Protein AF-A0A7S2UEG3-F1 (afdb_monomer_lite)

Secondary structure (DSSP, 8-state):
----------GGGS-HHHHHHHHHTS-HHHHHHHTTS-HHHHHHHHHHHHTTS-SSPPPP-SHHHHHHHHHHHHHT-HHHHHHHHHHT-SSGGG---TT----TTTTTT-TT--S--TT--

Sequence (121 aa):
MAQNGHDNVPLEVLPEEVVYLIMSFWDVPALVQKKAVCRLWQRRCTTVIDSKAPVPRKAFQTNKELRTAVRKYTQYNASDADTFATSYGWPMDSWDVSRVQDFSSVFDCNHNFNDTINSWN

Radius of gyration: 17.31 Å; chains: 1; bounding box: 54×24×50 Å

Organism: NCBI:txid420275

Structure (mmCIF, N/CA/C/O backbone):
data_AF-A0A7S2UEG3-F1
#
_entry.id   AF-A0A7S2UEG3-F1
#
loop_
_atom_site.group_PDB
_atom_site.id
_atom_site.type_symbol
_atom_site.label_atom_id
_atom_site.label_alt_id
_atom_site.label_comp_id
_atom_site.label_a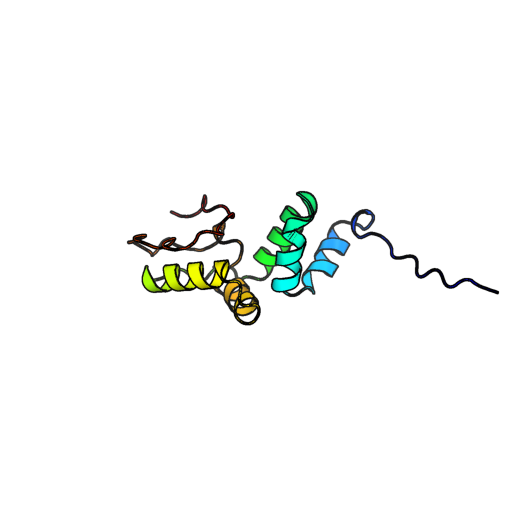sym_id
_atom_site.label_entity_id
_atom_site.label_seq_id
_atom_site.pdbx_PDB_ins_code
_atom_site.Cartn_x
_atom_site.Cartn_y
_atom_site.Cartn_z
_atom_site.occupancy
_atom_site.B_iso_or_equiv
_atom_site.auth_seq_id
_atom_site.auth_comp_id
_atom_site.auth_asym_id
_atom_site.auth_atom_id
_atom_site.pdbx_PDB_model_num
ATOM 1 N N . MET A 1 1 ? 35.366 11.307 -35.347 1.00 35.78 1 MET A N 1
ATOM 2 C CA . MET A 1 1 ? 35.621 11.331 -33.890 1.00 35.78 1 MET A CA 1
ATOM 3 C C . MET A 1 1 ? 34.289 11.101 -33.196 1.00 35.78 1 MET A C 1
ATOM 5 O O . MET A 1 1 ? 33.288 11.597 -33.692 1.00 35.78 1 MET A O 1
ATOM 9 N N . ALA A 1 2 ? 34.298 10.233 -32.186 1.00 40.19 2 ALA A N 1
ATOM 10 C CA . ALA A 1 2 ? 33.169 9.496 -31.618 1.00 40.19 2 ALA A CA 1
ATOM 11 C C . ALA A 1 2 ? 31.861 10.290 -31.438 1.00 40.19 2 ALA A C 1
ATOM 13 O O . ALA A 1 2 ? 31.833 11.330 -30.785 1.00 40.19 2 ALA A O 1
ATOM 14 N N . GLN A 1 3 ? 30.766 9.742 -31.971 1.00 41.72 3 GLN A N 1
ATOM 15 C CA . GLN A 1 3 ? 29.428 10.017 -31.459 1.00 41.72 3 GLN A CA 1
ATOM 16 C C . GLN A 1 3 ? 29.328 9.309 -30.103 1.00 41.72 3 GLN A C 1
ATOM 18 O O . GLN A 1 3 ? 29.332 8.082 -30.050 1.00 41.72 3 GLN A O 1
ATOM 23 N N . ASN A 1 4 ? 29.291 10.074 -29.012 1.00 44.59 4 ASN A N 1
ATOM 24 C CA . ASN A 1 4 ? 28.955 9.557 -27.688 1.00 44.59 4 ASN A CA 1
ATOM 25 C C . ASN A 1 4 ? 27.463 9.195 -27.675 1.00 44.59 4 ASN A C 1
ATOM 27 O O . ASN A 1 4 ? 26.621 9.990 -27.259 1.00 44.59 4 ASN A O 1
ATOM 31 N N . GLY A 1 5 ? 27.139 8.006 -28.181 1.00 44.19 5 GLY A N 1
ATOM 32 C CA . GLY A 1 5 ? 25.885 7.336 -27.883 1.00 44.19 5 GLY A CA 1
ATOM 33 C C . GLY A 1 5 ? 25.923 6.932 -26.418 1.00 44.19 5 GLY A C 1
ATOM 34 O O . GLY A 1 5 ? 26.609 5.986 -26.046 1.00 44.19 5 GLY A O 1
ATOM 35 N N . HIS A 1 6 ? 25.240 7.684 -25.559 1.00 51.84 6 HIS A N 1
ATOM 36 C CA . HIS A 1 6 ? 24.833 7.143 -24.271 1.00 51.84 6 HIS A CA 1
ATOM 37 C C . HIS A 1 6 ? 23.799 6.057 -24.575 1.00 51.84 6 HIS A C 1
ATOM 39 O O . HIS A 1 6 ? 22.606 6.342 -24.682 1.00 51.84 6 HIS A O 1
ATOM 45 N N . ASP A 1 7 ? 24.276 4.835 -24.798 1.00 58.09 7 ASP A N 1
ATOM 46 C CA . ASP A 1 7 ? 23.436 3.661 -24.982 1.00 58.09 7 ASP A CA 1
ATOM 47 C C . ASP A 1 7 ? 22.693 3.413 -23.666 1.00 58.09 7 ASP A C 1
ATOM 49 O O . ASP A 1 7 ? 23.195 2.773 -22.742 1.00 58.09 7 ASP A O 1
ATOM 53 N N . ASN A 1 8 ? 21.495 3.987 -23.547 1.00 67.31 8 ASN A N 1
ATOM 54 C CA . ASN A 1 8 ? 20.578 3.675 -22.462 1.00 67.31 8 ASN A CA 1
ATOM 55 C C . ASN A 1 8 ? 20.174 2.209 -22.610 1.00 67.31 8 ASN A C 1
ATOM 57 O O . ASN A 1 8 ? 19.309 1.872 -23.418 1.00 67.31 8 ASN A O 1
ATOM 61 N N . VAL A 1 9 ? 20.824 1.338 -21.841 1.00 77.06 9 VAL A N 1
ATOM 62 C CA . VAL A 1 9 ? 20.481 -0.081 -21.762 1.00 77.06 9 VAL A CA 1
ATOM 63 C C . VAL A 1 9 ? 19.086 -0.204 -21.133 1.00 77.06 9 VAL A C 1
ATOM 65 O O . VAL A 1 9 ? 18.899 0.250 -20.000 1.00 77.06 9 VAL A O 1
ATOM 68 N N . PRO A 1 10 ? 18.094 -0.790 -21.832 1.00 81.81 10 PRO A N 1
ATOM 69 C CA . PRO A 1 10 ? 16.754 -0.964 -21.282 1.00 81.81 10 PRO A CA 1
ATOM 70 C C . PRO A 1 10 ? 16.767 -1.824 -20.013 1.00 81.81 10 PRO A C 1
ATOM 72 O O . PRO A 1 10 ? 17.508 -2.802 -19.915 1.00 81.81 10 PRO A O 1
ATOM 75 N N . LEU A 1 11 ? 15.907 -1.514 -19.044 1.00 80.88 11 LEU A N 1
ATOM 76 C CA . LEU A 1 11 ? 15.808 -2.310 -17.813 1.00 80.88 11 LEU A CA 1
ATOM 77 C C . LEU A 1 11 ? 15.295 -3.734 -18.089 1.00 80.88 11 LEU A C 1
ATOM 79 O O . LEU A 1 11 ? 15.487 -4.634 -17.277 1.00 80.88 11 LEU A O 1
ATOM 83 N N . GLU A 1 12 ? 14.655 -3.963 -19.234 1.00 82.25 12 GLU A N 1
ATOM 84 C CA . GLU A 1 12 ? 14.131 -5.259 -19.661 1.00 82.25 12 GLU A CA 1
ATOM 85 C C . GLU A 1 12 ? 15.217 -6.259 -20.078 1.00 82.25 12 GLU A C 1
ATOM 87 O O . GLU A 1 12 ? 14.950 -7.459 -20.064 1.00 82.25 12 GLU A O 1
ATOM 92 N N . VAL A 1 13 ? 16.421 -5.795 -20.431 1.00 88.75 13 VAL A N 1
ATOM 93 C CA . VAL A 1 13 ? 17.532 -6.673 -20.849 1.00 88.75 13 VAL A CA 1
ATOM 94 C C . VAL A 1 13 ? 18.506 -7.000 -19.714 1.00 88.75 13 VAL A C 1
ATOM 96 O O . VAL A 1 13 ? 19.397 -7.829 -19.890 1.00 88.75 13 VAL A O 1
ATOM 99 N N . LEU A 1 14 ? 18.354 -6.358 -18.552 1.00 88.19 14 LEU A N 1
ATOM 100 C CA . LEU A 1 14 ? 19.197 -6.597 -17.384 1.00 88.19 14 LEU A CA 1
ATOM 101 C C . LEU A 1 14 ? 18.755 -7.855 -16.615 1.00 88.19 14 LEU A C 1
ATOM 103 O O . LEU A 1 14 ? 17.564 -8.180 -16.598 1.00 88.19 14 LEU A O 1
ATOM 107 N N . PRO A 1 15 ? 19.685 -8.536 -15.914 1.00 94.19 15 PRO A N 1
ATOM 108 C CA . PRO A 1 15 ? 19.332 -9.583 -14.962 1.00 94.19 15 PRO A CA 1
ATOM 109 C C . PRO A 1 15 ? 18.329 -9.081 -13.917 1.00 94.19 15 PRO A C 1
ATOM 111 O O . PRO A 1 15 ? 18.420 -7.944 -13.453 1.00 94.19 15 PRO A O 1
ATOM 114 N N . GLU A 1 16 ? 17.400 -9.947 -13.514 1.00 90.19 16 GLU A N 1
ATOM 115 C CA . GLU A 1 16 ? 16.277 -9.575 -12.647 1.00 90.19 16 GLU A CA 1
ATOM 116 C C . GLU A 1 16 ? 16.725 -8.966 -11.306 1.00 90.19 16 GLU A C 1
ATOM 118 O O . GLU A 1 16 ? 16.204 -7.930 -10.898 1.00 90.19 16 GLU A O 1
ATOM 123 N N . GLU A 1 17 ? 17.765 -9.521 -10.684 1.00 91.69 17 GLU A N 1
ATOM 124 C CA . GLU A 1 17 ? 18.336 -9.003 -9.431 1.00 91.69 17 GLU A CA 1
ATOM 125 C C . GLU A 1 17 ? 18.871 -7.572 -9.563 1.00 91.69 17 GLU A C 1
ATOM 127 O O . GLU A 1 17 ? 18.700 -6.739 -8.674 1.00 91.69 17 GLU A O 1
ATOM 132 N N . VAL A 1 18 ? 19.485 -7.251 -10.706 1.00 92.06 18 VAL A N 1
ATOM 133 C CA . VAL A 1 18 ? 20.005 -5.904 -10.975 1.00 92.06 18 VAL A CA 1
ATOM 134 C C . VAL A 1 18 ? 18.848 -4.922 -11.145 1.00 92.06 18 VAL A C 1
ATOM 136 O O . VAL A 1 18 ? 18.918 -3.798 -10.651 1.00 92.06 18 VAL A O 1
ATOM 139 N N . VAL A 1 19 ? 17.755 -5.349 -11.785 1.00 92.56 19 VAL A N 1
ATOM 140 C CA . VAL A 1 19 ? 16.539 -4.535 -11.907 1.00 92.56 19 VAL A CA 1
ATOM 141 C C . VAL A 1 19 ? 15.943 -4.245 -10.531 1.00 92.56 19 VAL A C 1
ATOM 143 O O . VAL A 1 19 ? 15.677 -3.083 -10.227 1.00 92.56 19 VAL A O 1
ATOM 146 N N . TYR A 1 20 ? 15.774 -5.261 -9.679 1.00 92.31 20 TYR A N 1
ATOM 147 C CA . TYR A 1 20 ? 15.253 -5.070 -8.321 1.00 92.31 20 TYR A CA 1
ATOM 148 C C . TYR A 1 20 ? 16.161 -4.184 -7.469 1.00 92.31 20 TYR A C 1
ATOM 150 O O . TYR A 1 20 ? 15.660 -3.318 -6.750 1.00 92.31 20 TYR A O 1
ATOM 158 N N . LEU A 1 21 ? 17.482 -4.327 -7.599 1.00 91.81 21 LEU A N 1
ATOM 159 C CA . LEU A 1 21 ? 18.448 -3.464 -6.927 1.00 91.81 21 LEU A CA 1
ATOM 160 C C . LEU A 1 21 ? 18.292 -2.005 -7.365 1.00 91.81 21 LEU A C 1
ATOM 162 O O . LEU A 1 21 ? 18.158 -1.135 -6.509 1.00 91.81 21 LEU A O 1
ATOM 166 N N . ILE A 1 22 ? 18.241 -1.727 -8.671 1.00 92.56 22 ILE A N 1
ATOM 167 C CA . ILE A 1 22 ? 18.026 -0.367 -9.196 1.00 92.56 22 ILE A CA 1
ATOM 168 C C . ILE A 1 22 ? 16.710 0.207 -8.663 1.00 92.56 22 ILE A C 1
ATOM 170 O O . ILE A 1 22 ? 16.678 1.328 -8.158 1.00 92.56 22 ILE A O 1
ATOM 174 N N . MET A 1 23 ? 15.632 -0.575 -8.729 1.00 92.75 23 MET A N 1
ATOM 175 C CA . MET A 1 23 ? 14.314 -0.154 -8.257 1.00 92.75 23 MET A CA 1
ATOM 176 C C . MET A 1 23 ? 14.271 0.063 -6.740 1.00 92.75 23 MET A C 1
ATOM 178 O O . MET A 1 23 ? 13.479 0.874 -6.262 1.00 92.75 23 MET A O 1
ATOM 182 N N . SER A 1 24 ? 15.119 -0.615 -5.960 1.00 90.62 24 SER A N 1
ATOM 183 C CA . SER A 1 24 ? 15.171 -0.437 -4.506 1.00 90.62 24 SER A CA 1
ATOM 184 C C . SER A 1 24 ? 15.558 0.987 -4.088 1.00 90.62 24 SER A C 1
ATOM 186 O O . SER A 1 24 ? 15.107 1.434 -3.032 1.00 90.62 24 SER A O 1
ATOM 188 N N . PHE A 1 25 ? 16.292 1.714 -4.939 1.00 90.56 25 PHE A N 1
ATOM 189 C CA . PHE A 1 25 ? 16.687 3.109 -4.720 1.00 90.56 25 PHE A CA 1
ATOM 190 C C . PHE A 1 25 ? 15.606 4.126 -5.099 1.00 90.56 25 PHE A C 1
ATOM 192 O O . PHE A 1 25 ? 15.768 5.312 -4.824 1.00 90.56 25 PHE A O 1
ATOM 199 N N . TRP A 1 26 ? 14.525 3.702 -5.755 1.00 89.75 26 TRP A N 1
ATOM 200 C CA . TRP A 1 26 ? 13.440 4.605 -6.127 1.00 89.75 26 TRP A CA 1
ATOM 201 C C . TRP A 1 26 ? 12.539 4.883 -4.924 1.00 89.75 26 TRP A C 1
ATOM 203 O O . TRP A 1 26 ? 12.260 3.981 -4.123 1.00 89.75 26 TRP A O 1
ATOM 213 N N . ASP A 1 27 ? 12.064 6.125 -4.827 1.00 86.50 27 ASP A N 1
ATOM 214 C CA . ASP A 1 27 ? 11.047 6.506 -3.852 1.00 86.50 27 ASP A CA 1
ATOM 215 C C . ASP A 1 27 ? 9.698 5.833 -4.173 1.00 86.50 27 ASP A C 1
ATOM 217 O O . ASP A 1 27 ? 9.444 5.355 -5.292 1.00 86.50 27 ASP A O 1
ATOM 221 N N . VAL A 1 28 ? 8.829 5.724 -3.165 1.00 84.56 28 VAL A N 1
ATOM 222 C CA . VAL A 1 28 ? 7.513 5.094 -3.348 1.00 84.56 28 VAL A CA 1
ATOM 223 C C . VAL A 1 28 ? 6.691 5.828 -4.412 1.00 84.56 28 VAL A C 1
ATOM 225 O O . VAL A 1 28 ? 6.097 5.140 -5.249 1.00 84.56 28 VAL A O 1
ATOM 228 N N . PRO A 1 29 ? 6.678 7.175 -4.472 1.00 83.94 29 PRO A N 1
ATOM 229 C CA . PRO A 1 29 ? 5.993 7.899 -5.534 1.00 83.94 29 PRO A CA 1
ATOM 230 C C . PRO A 1 29 ? 6.379 7.479 -6.962 1.00 83.94 29 PRO A C 1
ATOM 232 O O . PRO A 1 29 ? 5.507 7.195 -7.791 1.00 83.94 29 PRO A O 1
ATOM 235 N N . ALA A 1 30 ? 7.672 7.385 -7.262 1.00 87.94 30 ALA A N 1
ATOM 236 C CA . ALA A 1 30 ? 8.175 6.972 -8.566 1.00 87.94 30 ALA A CA 1
ATOM 237 C C . ALA A 1 30 ? 7.767 5.531 -8.881 1.00 87.94 30 ALA A C 1
ATOM 239 O O . ALA A 1 30 ? 7.308 5.242 -9.989 1.00 87.94 30 ALA A O 1
ATOM 240 N N . LEU A 1 31 ? 7.864 4.625 -7.904 1.00 87.81 31 LEU A N 1
ATOM 241 C CA . LEU A 1 31 ? 7.433 3.235 -8.068 1.00 87.81 31 LEU A CA 1
ATOM 242 C C . LEU A 1 31 ? 5.922 3.138 -8.335 1.00 87.81 31 LEU A C 1
ATOM 244 O O . LEU A 1 31 ? 5.506 2.370 -9.204 1.00 87.81 31 LEU A O 1
ATOM 248 N N . VAL A 1 32 ? 5.098 3.943 -7.656 1.00 83.50 32 VAL A N 1
ATOM 249 C CA . VAL A 1 32 ? 3.640 3.988 -7.862 1.00 83.50 32 VAL A CA 1
ATOM 250 C C . VAL A 1 32 ? 3.291 4.502 -9.256 1.00 83.50 32 VAL A C 1
ATOM 252 O O . VAL A 1 32 ? 2.478 3.877 -9.936 1.00 83.50 32 VAL A O 1
ATOM 255 N N . GLN A 1 33 ? 3.938 5.568 -9.734 1.00 83.44 33 GLN A N 1
ATOM 256 C CA . GLN A 1 33 ? 3.726 6.062 -11.101 1.00 83.44 33 GLN A CA 1
ATOM 257 C C . GLN A 1 33 ? 4.079 5.004 -12.153 1.00 83.44 33 GLN A C 1
ATOM 259 O O . GLN A 1 33 ? 3.387 4.861 -13.163 1.00 83.44 33 GLN A O 1
ATOM 264 N N . LYS A 1 34 ? 5.135 4.219 -11.914 1.00 88.25 34 LYS A N 1
ATOM 265 C CA . LYS A 1 34 ? 5.576 3.173 -12.843 1.00 88.25 34 LYS A CA 1
ATOM 266 C C . LYS A 1 34 ? 4.676 1.934 -12.840 1.00 88.25 34 LYS A C 1
ATOM 268 O O . LYS A 1 34 ? 4.643 1.244 -13.859 1.00 88.25 34 LYS A O 1
ATOM 273 N N . LYS A 1 35 ? 3.859 1.693 -11.799 1.00 84.88 35 LYS A N 1
ATOM 274 C CA . LYS A 1 35 ? 2.857 0.599 -11.793 1.00 84.88 35 LYS A CA 1
ATOM 275 C C . LYS A 1 35 ? 1.906 0.662 -12.998 1.00 84.88 35 LYS A C 1
ATOM 277 O O . LYS A 1 35 ? 1.457 -0.385 -13.456 1.00 84.88 35 LYS A O 1
ATOM 282 N N . ALA A 1 36 ? 1.610 1.858 -13.514 1.00 82.62 36 ALA A N 1
ATOM 283 C CA . ALA A 1 36 ? 0.658 2.065 -14.608 1.00 82.62 36 ALA A CA 1
ATOM 284 C C . ALA A 1 36 ? 1.214 1.749 -16.013 1.00 82.62 36 ALA A C 1
ATOM 286 O O . ALA A 1 36 ? 0.461 1.783 -16.982 1.00 82.62 36 ALA A O 1
ATOM 287 N N . VAL A 1 37 ? 2.512 1.442 -16.147 1.00 87.38 37 VAL A N 1
ATOM 288 C CA . VAL A 1 37 ? 3.164 1.257 -17.458 1.00 87.38 37 VAL A CA 1
ATOM 289 C C . VAL A 1 37 ? 2.745 -0.054 -18.129 1.00 87.38 37 VAL A C 1
ATOM 291 O O . VAL A 1 37 ? 2.278 -0.052 -19.265 1.00 87.38 37 VAL A O 1
ATOM 294 N N . CYS A 1 38 ? 2.929 -1.193 -17.454 1.00 87.69 38 CYS A N 1
ATOM 295 C CA . CYS A 1 38 ? 2.494 -2.508 -17.934 1.00 87.69 38 CYS A CA 1
ATOM 296 C C . CYS A 1 38 ? 2.430 -3.522 -16.780 1.00 87.69 38 CYS A C 1
ATOM 298 O O . CYS A 1 38 ? 2.926 -3.259 -15.687 1.00 87.69 38 CYS A O 1
ATOM 300 N N . ARG A 1 39 ? 1.877 -4.721 -17.021 1.00 87.38 39 ARG A N 1
ATOM 301 C CA . ARG A 1 39 ? 1.743 -5.770 -15.986 1.00 87.38 39 ARG A CA 1
ATOM 302 C C . ARG A 1 39 ? 3.079 -6.199 -15.364 1.00 87.38 39 ARG A C 1
ATOM 304 O O . ARG A 1 39 ? 3.111 -6.549 -14.188 1.00 87.38 39 ARG A O 1
ATOM 311 N N . LEU A 1 40 ? 4.169 -6.180 -16.135 1.00 89.75 40 LEU A N 1
ATOM 312 C CA . LEU A 1 40 ? 5.507 -6.494 -15.621 1.00 89.75 40 LEU A CA 1
ATOM 313 C C . LEU A 1 40 ? 5.968 -5.424 -14.623 1.00 89.75 40 LEU A C 1
ATOM 315 O O . LEU A 1 40 ? 6.359 -5.753 -13.505 1.00 89.75 40 LEU A O 1
ATOM 319 N N . TRP A 1 41 ? 5.848 -4.152 -15.008 1.00 90.19 41 TRP A N 1
ATOM 320 C CA . TRP A 1 41 ? 6.146 -3.007 -14.150 1.00 90.19 41 TRP A CA 1
ATOM 321 C C . TRP A 1 41 ? 5.257 -2.976 -12.905 1.00 90.19 41 TRP A C 1
ATOM 323 O O . TRP A 1 41 ? 5.764 -2.803 -11.802 1.00 90.19 41 TRP A O 1
ATOM 333 N N . GLN A 1 42 ? 3.959 -3.251 -13.053 1.00 88.19 42 GLN A N 1
ATOM 334 C CA . GLN A 1 42 ? 3.027 -3.372 -11.935 1.00 88.19 42 GLN A CA 1
ATOM 335 C C . GLN A 1 42 ? 3.520 -4.391 -10.904 1.00 88.19 42 GLN A C 1
ATOM 337 O O . GLN A 1 42 ? 3.591 -4.060 -9.723 1.00 88.19 42 GLN A O 1
ATOM 342 N N . ARG A 1 43 ? 3.896 -5.605 -11.330 1.00 88.31 43 ARG A N 1
ATOM 343 C CA . ARG A 1 43 ? 4.394 -6.654 -10.424 1.00 88.31 43 ARG A CA 1
ATOM 344 C C . ARG A 1 43 ? 5.697 -6.243 -9.742 1.00 88.31 43 ARG A C 1
ATOM 346 O O . ARG A 1 43 ? 5.738 -6.216 -8.519 1.00 88.31 43 ARG A O 1
ATOM 353 N N . ARG A 1 44 ? 6.714 -5.845 -10.515 1.00 91.69 44 ARG A N 1
ATOM 354 C CA . ARG A 1 44 ? 8.037 -5.471 -9.980 1.00 91.69 44 ARG A CA 1
ATOM 355 C C . ARG A 1 44 ? 7.954 -4.307 -8.996 1.00 91.69 44 ARG A C 1
ATOM 357 O O . ARG A 1 44 ? 8.485 -4.400 -7.895 1.00 91.69 44 ARG A O 1
ATOM 364 N N . CYS A 1 45 ? 7.255 -3.230 -9.360 1.00 90.19 45 CYS A N 1
ATOM 365 C CA . CYS A 1 45 ? 7.077 -2.078 -8.477 1.00 90.19 45 CYS A CA 1
ATOM 366 C C . CYS A 1 45 ? 6.334 -2.473 -7.204 1.00 90.19 45 CYS A C 1
ATOM 368 O O . CYS A 1 45 ? 6.740 -2.061 -6.127 1.00 90.19 45 CYS A O 1
ATOM 370 N N . THR A 1 46 ? 5.287 -3.296 -7.310 1.00 87.00 46 THR A N 1
ATOM 371 C CA . THR A 1 46 ? 4.538 -3.766 -6.136 1.00 87.00 46 THR A CA 1
ATOM 372 C C . THR A 1 46 ? 5.441 -4.556 -5.191 1.00 87.00 46 THR A C 1
ATOM 374 O O . THR A 1 46 ? 5.451 -4.257 -4.005 1.00 87.00 46 THR A O 1
ATOM 377 N N . THR A 1 47 ? 6.262 -5.476 -5.703 1.00 89.25 47 THR A N 1
ATOM 378 C CA . THR A 1 47 ? 7.234 -6.232 -4.896 1.00 89.25 47 THR A CA 1
ATOM 379 C C . THR A 1 47 ? 8.248 -5.325 -4.199 1.00 89.25 47 THR A C 1
ATOM 381 O O . THR A 1 47 ? 8.490 -5.479 -3.006 1.00 89.25 47 THR A O 1
ATOM 384 N N . VAL A 1 48 ? 8.824 -4.357 -4.918 1.00 90.50 48 VAL A N 1
ATOM 385 C CA . VAL A 1 48 ? 9.836 -3.441 -4.359 1.00 90.50 48 VAL A CA 1
ATOM 386 C C . VAL A 1 48 ? 9.245 -2.497 -3.324 1.00 90.50 48 VAL A C 1
ATOM 388 O O . VAL A 1 48 ? 9.913 -2.159 -2.351 1.00 90.50 48 VAL A O 1
ATOM 391 N N . ILE A 1 49 ? 8.019 -2.025 -3.549 1.00 86.94 49 ILE A N 1
ATOM 392 C CA . ILE A 1 49 ? 7.318 -1.184 -2.584 1.00 86.94 49 ILE A CA 1
ATOM 393 C C . ILE A 1 49 ? 7.015 -2.001 -1.320 1.00 86.94 49 ILE A C 1
ATOM 395 O O . ILE A 1 49 ? 7.271 -1.524 -0.216 1.00 86.94 49 ILE A O 1
ATOM 399 N N . ASP A 1 50 ? 6.529 -3.233 -1.481 1.00 85.31 50 ASP A N 1
ATOM 400 C CA . ASP A 1 50 ? 6.183 -4.112 -0.366 1.00 85.31 50 ASP A CA 1
ATOM 401 C C . ASP A 1 50 ? 7.396 -4.435 0.514 1.00 85.31 50 ASP A C 1
ATOM 403 O O . ASP A 1 50 ? 7.315 -4.381 1.740 1.00 85.31 50 ASP A O 1
ATOM 407 N N . SER A 1 51 ? 8.561 -4.650 -0.106 1.00 87.12 51 SER A N 1
ATOM 408 C CA . SER A 1 51 ? 9.814 -4.899 0.608 1.00 87.12 51 SER A CA 1
ATOM 409 C C . SER A 1 51 ? 10.353 -3.686 1.374 1.00 87.12 51 SER A C 1
ATOM 411 O O . SER A 1 51 ? 11.309 -3.838 2.131 1.00 87.12 51 SER A O 1
ATOM 413 N N . LYS A 1 52 ? 9.807 -2.475 1.174 1.00 84.19 52 LYS A N 1
ATOM 414 C CA . LYS A 1 52 ? 10.203 -1.289 1.960 1.00 84.19 52 LYS A CA 1
ATOM 415 C C . LYS A 1 52 ? 9.543 -1.249 3.339 1.00 84.19 52 LYS A C 1
ATOM 417 O O . LYS A 1 52 ? 9.962 -0.459 4.183 1.00 84.19 52 LYS A O 1
ATOM 422 N N . ALA A 1 53 ? 8.516 -2.063 3.567 1.00 84.38 53 ALA A N 1
ATOM 423 C CA . ALA A 1 53 ? 7.818 -2.129 4.839 1.00 84.38 53 ALA A CA 1
ATOM 424 C C . ALA A 1 53 ? 8.508 -3.111 5.805 1.00 84.38 53 ALA A C 1
ATOM 426 O O . ALA A 1 53 ? 8.952 -4.182 5.386 1.00 84.38 53 ALA A O 1
ATOM 427 N N . PRO A 1 54 ? 8.574 -2.801 7.109 1.00 83.19 54 PRO A N 1
ATOM 428 C CA . PRO A 1 54 ? 9.036 -3.738 8.118 1.00 83.19 54 PRO A CA 1
ATOM 429 C C . PRO A 1 54 ? 8.045 -4.899 8.278 1.00 83.19 54 PRO A C 1
ATOM 431 O O . PRO A 1 54 ? 6.828 -4.734 8.170 1.00 83.19 54 PRO A O 1
ATOM 434 N N . VAL A 1 55 ? 8.585 -6.078 8.589 1.00 82.12 55 VAL A N 1
ATOM 435 C CA . VAL A 1 55 ? 7.818 -7.276 8.952 1.00 82.12 55 VAL A CA 1
ATOM 436 C C . VAL A 1 55 ? 8.092 -7.581 10.434 1.00 82.12 55 VAL A C 1
ATOM 438 O O . VAL A 1 55 ? 9.259 -7.744 10.791 1.00 82.12 55 VAL A O 1
ATOM 441 N N . PRO A 1 56 ? 7.072 -7.670 11.314 1.00 85.00 56 PRO A N 1
ATOM 442 C CA . PRO A 1 56 ? 5.640 -7.560 11.031 1.00 85.00 56 PRO A CA 1
ATOM 443 C C . PRO A 1 56 ? 5.189 -6.114 10.774 1.00 85.00 56 PRO A C 1
ATOM 445 O O . PRO A 1 56 ? 5.727 -5.167 11.348 1.00 85.00 56 PRO A O 1
ATOM 448 N N . ARG A 1 57 ? 4.164 -5.963 9.928 1.00 86.88 57 ARG A N 1
ATOM 449 C CA . ARG A 1 57 ? 3.559 -4.660 9.618 1.00 86.88 57 ARG A CA 1
ATOM 450 C C . ARG A 1 57 ? 2.804 -4.121 10.825 1.00 86.88 57 ARG A C 1
ATOM 452 O O . ARG A 1 57 ? 2.313 -4.881 11.661 1.00 86.88 57 ARG A O 1
ATOM 459 N N . LYS A 1 58 ? 2.659 -2.798 10.904 1.00 90.44 58 LYS A N 1
ATOM 460 C CA . LYS A 1 58 ? 1.829 -2.182 11.939 1.00 90.44 58 LYS A CA 1
ATOM 461 C C . LYS A 1 58 ? 0.347 -2.486 11.680 1.00 90.44 58 LYS A C 1
ATOM 463 O O . LYS A 1 58 ? -0.201 -2.047 10.674 1.00 90.44 58 LYS A O 1
ATOM 468 N N . ALA A 1 59 ? -0.306 -3.160 12.627 1.00 92.81 59 ALA A N 1
ATOM 469 C CA . ALA A 1 59 ? -1.749 -3.387 12.598 1.00 92.81 59 ALA A CA 1
ATOM 470 C C . ALA A 1 59 ? -2.546 -2.094 12.831 1.00 92.81 59 ALA A C 1
ATOM 472 O O . ALA A 1 59 ? -2.226 -1.312 13.739 1.00 92.81 59 ALA A O 1
ATOM 473 N N . PHE A 1 60 ? -3.627 -1.908 12.076 1.00 94.50 60 PHE A N 1
ATOM 474 C CA . PHE A 1 60 ? -4.617 -0.860 12.327 1.00 94.50 60 PHE A CA 1
ATOM 475 C C . PHE A 1 60 ? -5.419 -1.172 13.589 1.00 94.50 60 PHE A C 1
ATOM 477 O O . PHE A 1 60 ? -5.967 -2.258 13.722 1.00 94.50 60 PHE A O 1
ATOM 484 N N . GLN A 1 61 ? -5.517 -0.222 14.520 1.00 94.31 61 GLN A N 1
ATOM 485 C CA . GLN A 1 61 ? -6.220 -0.433 15.793 1.00 94.31 61 GLN A CA 1
ATOM 486 C C . GLN A 1 61 ? -7.690 0.001 15.742 1.00 94.31 61 GLN A C 1
ATOM 488 O O . GLN A 1 61 ? -8.485 -0.426 16.572 1.00 94.31 61 GLN A O 1
ATOM 493 N N . THR A 1 62 ? -8.065 0.895 14.818 1.00 95.25 62 THR A N 1
ATOM 494 C CA . THR A 1 62 ? -9.428 1.453 14.748 1.00 95.25 62 THR A CA 1
ATOM 495 C C . THR A 1 62 ? -9.880 1.718 13.311 1.00 95.25 62 THR A C 1
ATOM 497 O O . THR A 1 62 ? -9.06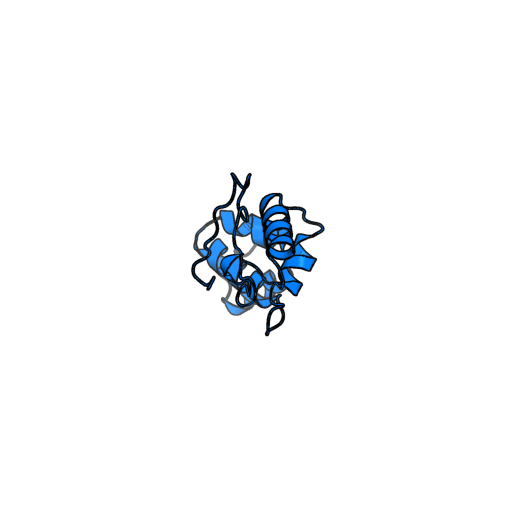4 2.049 12.449 1.00 95.25 62 THR A O 1
ATOM 500 N N . ASN A 1 63 ? -11.200 1.703 13.077 1.00 94.06 63 ASN A N 1
ATOM 501 C CA . ASN A 1 63 ? -11.817 2.147 11.816 1.00 94.06 63 ASN A CA 1
ATOM 502 C C . ASN A 1 63 ? -11.347 3.554 11.401 1.00 94.06 63 ASN A C 1
ATOM 504 O O . ASN A 1 63 ? -11.078 3.817 10.232 1.00 94.06 63 ASN A O 1
ATOM 508 N N . LYS A 1 64 ? -11.213 4.471 12.370 1.00 93.88 64 LYS A N 1
ATOM 509 C CA . LYS A 1 64 ? -10.780 5.853 12.121 1.00 93.88 64 LYS A CA 1
ATOM 510 C C . LYS A 1 64 ? -9.353 5.914 11.571 1.00 93.88 64 LYS A C 1
ATOM 512 O O . LYS A 1 64 ? -9.094 6.710 10.666 1.00 93.88 64 LYS A O 1
ATOM 517 N N . GLU A 1 65 ? -8.448 5.100 12.112 1.00 92.69 65 GLU A N 1
ATOM 518 C CA . GLU A 1 65 ? -7.069 4.981 11.625 1.00 92.69 65 GLU A CA 1
ATOM 519 C C . GLU A 1 65 ? -7.060 4.432 10.193 1.00 92.69 65 GLU A C 1
ATOM 521 O O . GLU A 1 65 ? -6.498 5.073 9.303 1.00 92.69 65 GLU A O 1
ATOM 526 N N . LEU A 1 66 ? -7.788 3.335 9.951 1.00 93.12 66 LEU A N 1
ATOM 527 C CA . LEU A 1 66 ? -7.907 2.705 8.635 1.00 93.12 66 LEU A CA 1
ATOM 528 C C . LEU A 1 66 ? -8.491 3.660 7.582 1.00 93.12 66 LEU A C 1
ATOM 530 O O . LEU A 1 66 ? -7.897 3.863 6.528 1.00 93.12 66 LEU A O 1
ATOM 534 N N . ARG A 1 67 ? -9.612 4.328 7.873 1.00 91.69 67 ARG A N 1
ATOM 535 C CA . ARG A 1 67 ? -10.248 5.286 6.951 1.00 91.69 67 ARG A CA 1
ATOM 536 C C . ARG A 1 67 ? -9.339 6.470 6.625 1.00 91.69 67 ARG A C 1
ATOM 538 O O . ARG A 1 67 ? -9.324 6.954 5.495 1.00 91.69 67 ARG A O 1
ATOM 545 N N . THR A 1 68 ? -8.580 6.952 7.608 1.00 89.00 68 THR A N 1
ATOM 546 C CA . THR A 1 68 ? -7.601 8.025 7.378 1.00 89.00 68 THR A CA 1
ATOM 547 C C . THR A 1 68 ? -6.497 7.548 6.440 1.00 89.00 68 THR A C 1
ATOM 549 O O . THR A 1 68 ? -6.126 8.277 5.522 1.00 89.00 68 THR A O 1
ATOM 552 N N . ALA A 1 69 ? -6.017 6.317 6.626 1.00 89.00 69 ALA A N 1
ATOM 553 C CA . ALA A 1 69 ? -5.027 5.710 5.749 1.00 89.00 69 ALA A CA 1
ATOM 554 C C . ALA A 1 69 ? -5.557 5.531 4.321 1.00 89.00 69 ALA A C 1
ATOM 556 O O . ALA A 1 69 ? -4.893 5.956 3.380 1.00 89.00 69 ALA A O 1
ATOM 557 N N . VAL A 1 70 ? -6.771 4.996 4.148 1.00 88.19 70 VAL A N 1
ATOM 558 C CA . VAL A 1 70 ? -7.405 4.820 2.828 1.00 88.19 70 VAL A CA 1
ATOM 559 C C . VAL A 1 70 ? -7.523 6.148 2.082 1.00 88.19 70 VAL A C 1
ATOM 561 O O . VAL A 1 70 ? -7.145 6.226 0.916 1.00 88.19 70 VAL A O 1
ATOM 564 N N . ARG A 1 71 ? -7.977 7.214 2.754 1.00 86.25 71 ARG A N 1
ATOM 565 C CA . ARG A 1 71 ? -8.078 8.552 2.145 1.00 86.25 71 ARG A CA 1
ATOM 566 C C . ARG A 1 71 ? -6.723 9.086 1.694 1.00 86.25 71 ARG A C 1
ATOM 568 O O . ARG A 1 71 ? -6.619 9.622 0.598 1.00 86.25 71 ARG A O 1
ATOM 575 N N . LYS A 1 72 ? -5.685 8.931 2.518 1.00 82.62 72 LYS A N 1
ATOM 576 C CA . LYS A 1 72 ? -4.326 9.371 2.170 1.00 82.62 72 LYS A CA 1
ATOM 577 C C . LYS A 1 72 ? -3.733 8.564 1.018 1.00 82.62 72 LYS A C 1
ATOM 579 O O . LYS A 1 72 ? -3.093 9.142 0.145 1.00 82.62 72 LYS A O 1
ATOM 584 N N . TYR A 1 73 ? -3.989 7.257 0.996 1.00 81.81 73 TYR A N 1
ATOM 585 C CA . TYR A 1 73 ? -3.575 6.363 -0.081 1.00 81.81 73 TYR A CA 1
ATOM 586 C C . TYR A 1 73 ? -4.147 6.812 -1.429 1.00 81.81 73 TYR A C 1
ATOM 588 O O . TYR A 1 73 ? -3.417 6.880 -2.414 1.00 81.81 73 TYR A O 1
ATOM 596 N N . THR A 1 74 ? -5.436 7.161 -1.480 1.00 79.50 74 THR A N 1
ATOM 597 C CA . THR A 1 74 ? -6.114 7.468 -2.749 1.00 79.50 74 THR A CA 1
ATOM 598 C C . THR A 1 74 ? -6.102 8.928 -3.161 1.00 79.50 74 THR A C 1
ATOM 600 O O . THR A 1 74 ? -6.186 9.211 -4.353 1.00 79.50 74 THR A O 1
ATOM 603 N N . GLN A 1 75 ? -5.945 9.862 -2.223 1.00 76.94 75 GLN A N 1
ATOM 604 C CA . GLN A 1 75 ? -5.679 11.268 -2.550 1.00 76.94 75 GLN A CA 1
ATOM 605 C C . GLN A 1 75 ? -4.228 11.503 -2.987 1.00 76.94 75 GLN A C 1
ATOM 607 O O . GLN A 1 75 ? -3.930 12.585 -3.481 1.00 76.94 75 GLN A O 1
ATOM 612 N N . TYR A 1 76 ? -3.360 10.494 -2.828 1.00 67.19 76 TYR A N 1
ATOM 613 C CA . TYR A 1 76 ? -1.954 10.476 -3.225 1.00 67.19 76 TYR A CA 1
ATOM 614 C C . TYR A 1 76 ? -1.222 11.777 -2.869 1.00 67.19 76 TYR A C 1
ATOM 616 O O . TYR A 1 76 ? -0.997 12.655 -3.700 1.00 67.19 76 TYR A O 1
ATOM 624 N N . ASN A 1 77 ? -0.820 11.893 -1.604 1.00 71.94 77 ASN A N 1
ATOM 625 C CA . ASN A 1 77 ? 0.132 12.917 -1.197 1.00 71.94 77 ASN A CA 1
ATOM 626 C C . ASN A 1 77 ? 1.535 12.301 -1.124 1.00 71.94 77 ASN A C 1
ATOM 628 O O . ASN A 1 77 ? 1.795 11.453 -0.270 1.00 71.94 77 ASN A O 1
ATOM 632 N N . ALA A 1 78 ? 2.437 12.734 -2.010 1.00 70.44 78 ALA A N 1
ATOM 633 C CA . ALA A 1 78 ? 3.810 12.233 -2.078 1.00 70.44 78 ALA A CA 1
ATOM 634 C C . ALA A 1 78 ? 4.570 12.396 -0.748 1.00 70.44 78 ALA A C 1
ATOM 636 O O . ALA A 1 78 ? 5.412 11.558 -0.441 1.00 70.44 78 ALA A O 1
ATOM 637 N N . SER A 1 79 ? 4.232 13.406 0.071 1.00 74.25 79 SER A N 1
ATOM 638 C CA . SER A 1 79 ? 4.842 13.581 1.400 1.00 74.25 79 SER A CA 1
ATOM 639 C C . SER A 1 79 ? 4.511 12.445 2.364 1.00 74.25 79 SER A C 1
ATOM 641 O O . SER A 1 79 ? 5.310 12.118 3.235 1.00 74.25 79 SER A O 1
ATOM 643 N N . ASP A 1 80 ? 3.328 11.850 2.219 1.00 74.94 80 ASP A N 1
ATOM 644 C CA 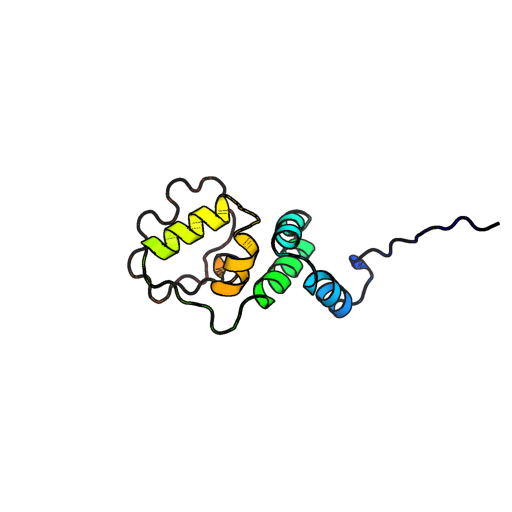. ASP A 1 80 ? 2.815 10.837 3.137 1.00 74.94 80 ASP A CA 1
ATOM 645 C C . ASP A 1 80 ? 3.101 9.419 2.621 1.00 74.94 80 ASP A C 1
ATOM 647 O O . ASP A 1 80 ? 3.139 8.477 3.413 1.00 74.94 80 ASP A O 1
ATOM 651 N N . ALA A 1 81 ? 3.324 9.258 1.311 1.00 75.44 81 ALA A N 1
ATOM 652 C CA . ALA A 1 81 ? 3.483 7.963 0.652 1.00 75.44 81 ALA A CA 1
ATOM 653 C C . ALA A 1 81 ? 4.620 7.121 1.257 1.00 75.44 81 ALA A C 1
ATOM 655 O O . ALA A 1 81 ? 4.390 5.962 1.609 1.00 75.44 81 ALA A O 1
ATOM 656 N N . ASP A 1 82 ? 5.804 7.709 1.453 1.00 76.25 82 ASP A N 1
ATOM 657 C CA . ASP A 1 82 ? 6.958 7.007 2.031 1.00 76.25 82 ASP A CA 1
ATOM 658 C C . ASP A 1 82 ? 6.705 6.597 3.488 1.00 76.25 82 ASP A C 1
ATOM 660 O O . ASP A 1 82 ? 6.957 5.454 3.870 1.00 76.25 82 ASP A O 1
ATOM 664 N N . THR A 1 83 ? 6.146 7.493 4.310 1.00 77.50 83 THR A N 1
ATOM 665 C CA . THR A 1 83 ? 5.837 7.186 5.720 1.00 77.50 83 THR A CA 1
ATOM 666 C C . THR A 1 83 ? 4.775 6.089 5.846 1.00 77.50 83 THR A C 1
ATOM 668 O O . THR A 1 83 ? 4.871 5.227 6.719 1.00 77.50 83 THR A O 1
ATOM 671 N N . PHE A 1 84 ? 3.763 6.080 4.974 1.00 77.12 84 PHE A N 1
ATOM 672 C CA . PHE A 1 84 ? 2.720 5.052 4.994 1.00 77.12 84 PHE A CA 1
ATOM 673 C C . P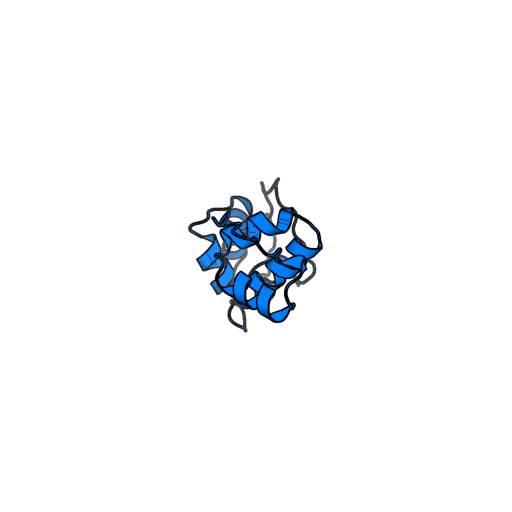HE A 1 84 ? 3.230 3.698 4.511 1.00 77.12 84 PHE A C 1
ATOM 675 O O . PHE A 1 84 ? 3.002 2.697 5.194 1.00 77.12 84 PHE A O 1
ATOM 682 N N . ALA A 1 85 ? 3.945 3.669 3.384 1.00 78.62 85 ALA A N 1
ATOM 683 C CA . ALA A 1 85 ? 4.523 2.444 2.842 1.00 78.62 85 ALA A CA 1
ATOM 684 C C . ALA A 1 85 ? 5.494 1.792 3.835 1.00 78.62 85 ALA A C 1
ATOM 686 O O . ALA A 1 85 ? 5.461 0.581 4.013 1.00 78.62 85 ALA A O 1
ATOM 687 N N . THR A 1 86 ? 6.285 2.590 4.554 1.00 82.06 86 THR A N 1
ATOM 688 C CA . THR A 1 86 ? 7.212 2.089 5.584 1.00 82.06 86 THR A CA 1
ATOM 689 C C . THR A 1 86 ? 6.546 1.744 6.921 1.00 82.06 86 THR A C 1
ATOM 691 O O . THR A 1 86 ? 7.184 1.117 7.756 1.00 82.06 86 THR A O 1
ATOM 694 N N . SER A 1 87 ? 5.280 2.108 7.157 1.00 84.06 87 SER A N 1
ATOM 695 C CA . SER A 1 87 ? 4.579 1.794 8.418 1.00 84.06 87 SER A CA 1
ATOM 696 C C . SER A 1 87 ? 3.582 0.643 8.277 1.00 84.06 87 SER A C 1
ATOM 698 O O . SER A 1 87 ? 3.632 -0.333 9.027 1.00 84.06 87 SER A O 1
ATOM 700 N N . TYR A 1 88 ? 2.650 0.770 7.331 1.00 84.94 88 TYR A N 1
ATOM 701 C CA . TYR A 1 88 ? 1.542 -0.170 7.122 1.00 84.94 88 TYR A CA 1
ATOM 702 C C . TYR A 1 88 ? 1.766 -1.074 5.908 1.00 84.94 88 TYR A C 1
ATOM 704 O O . TYR A 1 88 ? 1.067 -2.072 5.747 1.00 84.94 88 TYR A O 1
ATOM 712 N N . GLY A 1 89 ? 2.739 -0.735 5.062 1.00 82.31 89 GLY A N 1
ATOM 713 C CA . GLY A 1 89 ? 2.976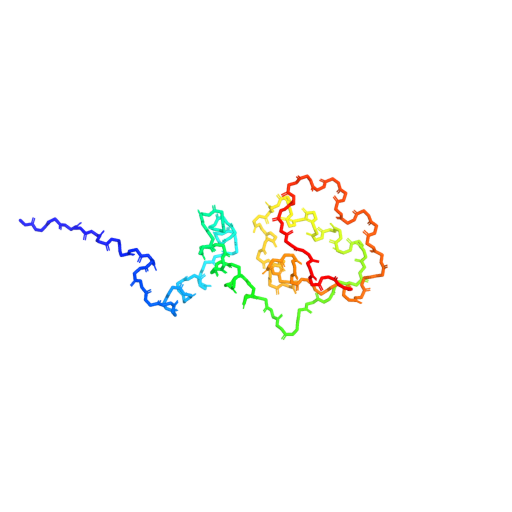 -1.410 3.798 1.00 82.31 89 GLY A CA 1
ATOM 714 C C . GLY A 1 89 ? 2.211 -0.809 2.629 1.00 82.31 89 GLY A C 1
ATOM 715 O O . GLY A 1 89 ? 1.336 0.052 2.772 1.00 82.31 89 GLY A O 1
ATOM 716 N N . TRP A 1 90 ? 2.574 -1.270 1.439 1.00 82.25 90 TRP A N 1
ATOM 717 C CA . TRP A 1 90 ? 1.893 -0.960 0.192 1.00 82.25 90 TRP A CA 1
ATOM 718 C C . TRP A 1 90 ? 2.122 -2.132 -0.772 1.00 82.25 90 TRP A C 1
ATOM 720 O O . TRP A 1 90 ? 3.259 -2.576 -0.903 1.00 82.25 90 TRP A O 1
ATOM 730 N N . PRO A 1 91 ? 1.088 -2.650 -1.461 1.00 82.56 91 PRO A N 1
ATOM 731 C CA . PRO A 1 91 ? -0.227 -2.053 -1.727 1.00 82.56 91 PRO A CA 1
ATOM 732 C C . PRO A 1 91 ? -1.206 -2.155 -0.552 1.00 82.56 91 PRO A C 1
ATOM 734 O O . PRO A 1 91 ? -0.904 -2.783 0.455 1.00 82.56 91 PRO A O 1
ATOM 737 N N . MET A 1 92 ? -2.381 -1.531 -0.675 1.00 87.38 92 MET A N 1
ATOM 738 C CA . MET A 1 92 ? -3.424 -1.565 0.363 1.00 87.38 92 MET A CA 1
ATOM 739 C C . MET A 1 92 ? -3.822 -3.001 0.753 1.00 87.38 92 MET A C 1
ATOM 741 O O . MET A 1 92 ? -4.066 -3.270 1.925 1.00 87.38 92 MET A O 1
ATOM 745 N N . ASP A 1 93 ? -3.764 -3.937 -0.199 1.00 87.38 93 ASP A N 1
ATOM 746 C CA . ASP A 1 93 ? -3.943 -5.379 0.017 1.00 87.38 93 ASP A CA 1
ATOM 747 C C . ASP A 1 93 ? -3.003 -5.976 1.065 1.00 87.38 93 ASP A C 1
ATOM 749 O O . ASP A 1 93 ? -3.200 -7.094 1.489 1.00 87.38 93 ASP A O 1
ATOM 753 N N . SER A 1 94 ? -1.944 -5.285 1.459 1.00 86.00 94 SER A N 1
ATOM 754 C CA . SER A 1 94 ? -0.939 -5.808 2.380 1.00 86.00 94 SER A CA 1
ATOM 755 C C . SER A 1 94 ? -1.124 -5.334 3.825 1.00 86.00 94 SER A C 1
ATOM 757 O O . SER A 1 94 ? -0.332 -5.672 4.700 1.00 86.00 94 SER A O 1
ATOM 759 N N . TRP A 1 95 ? -2.139 -4.506 4.070 1.00 91.19 95 TRP A N 1
ATOM 760 C CA . TRP A 1 95 ? -2.397 -3.900 5.369 1.00 91.19 95 TRP A CA 1
ATOM 761 C C . TRP A 1 95 ? -2.918 -4.914 6.383 1.00 91.19 95 TRP A C 1
ATOM 763 O O . TRP A 1 95 ? -3.861 -5.651 6.113 1.00 91.19 95 TRP A O 1
ATOM 773 N N . ASP A 1 96 ? -2.344 -4.892 7.587 1.00 93.06 96 ASP A N 1
ATOM 774 C CA . ASP A 1 96 ? -2.847 -5.684 8.706 1.00 93.06 96 ASP A CA 1
ATOM 775 C C . ASP A 1 96 ? -4.071 -4.995 9.328 1.00 93.06 96 ASP A C 1
ATOM 777 O O . ASP A 1 96 ? -3.963 -4.044 10.112 1.00 93.06 96 ASP A O 1
ATOM 781 N N . VAL A 1 97 ? -5.248 -5.481 8.939 1.00 94.69 97 VAL A N 1
ATOM 782 C CA . VAL A 1 97 ? -6.554 -5.025 9.431 1.00 94.69 97 VAL A CA 1
ATOM 783 C C . VAL A 1 97 ? -7.149 -5.952 10.496 1.00 94.69 97 VAL A C 1
ATOM 785 O O . VAL A 1 97 ? -8.264 -5.705 10.943 1.00 94.69 97 VAL A O 1
ATOM 788 N N . SER A 1 98 ? -6.395 -6.947 10.980 1.00 94.81 98 SER A N 1
ATOM 789 C CA . SER A 1 98 ? -6.890 -8.023 11.861 1.00 94.81 98 SER A CA 1
ATOM 790 C C . SER A 1 98 ? -7.468 -7.558 13.204 1.00 94.81 98 SER A C 1
ATOM 792 O O . SER A 1 98 ? -8.157 -8.306 13.897 1.00 94.81 98 SER A O 1
ATOM 794 N N . ARG A 1 99 ? -7.168 -6.319 13.611 1.00 95.06 99 ARG A N 1
ATOM 795 C CA . ARG A 1 99 ? -7.674 -5.702 14.848 1.00 95.06 99 ARG A CA 1
ATOM 796 C C . ARG A 1 99 ? -8.821 -4.720 14.610 1.00 95.06 99 ARG A C 1
ATOM 798 O O . ARG A 1 99 ? -9.378 -4.193 15.573 1.00 95.06 99 ARG A O 1
ATOM 805 N N . VAL A 1 100 ? -9.178 -4.454 13.356 1.00 94.75 100 VAL A N 1
ATOM 806 C CA . VAL A 1 100 ? -10.285 -3.569 12.995 1.00 94.75 100 VAL A CA 1
ATOM 807 C C . VAL A 1 100 ? -11.577 -4.378 13.012 1.00 94.75 100 VAL A C 1
ATOM 809 O O . VAL A 1 100 ? -11.759 -5.298 12.232 1.00 94.75 100 VAL A O 1
ATOM 812 N N . GLN A 1 101 ? -12.495 -4.021 13.908 1.00 93.12 101 GLN A N 1
ATOM 813 C CA . GLN A 1 101 ? -13.787 -4.711 14.031 1.00 93.12 101 GLN A CA 1
ATOM 814 C C . GLN A 1 101 ? -14.895 -4.075 13.182 1.00 93.12 101 GLN A C 1
ATOM 816 O O . GLN A 1 101 ? -15.901 -4.713 12.892 1.00 93.12 101 GLN A O 1
ATOM 821 N N . ASP A 1 102 ? -14.725 -2.807 12.807 1.00 92.56 102 ASP A N 1
ATOM 822 C CA . ASP A 1 102 ? -15.707 -2.034 12.055 1.00 92.56 102 ASP A CA 1
ATOM 823 C C . ASP A 1 102 ? -15.075 -1.492 10.769 1.00 92.56 102 ASP A C 1
ATOM 825 O O . ASP A 1 102 ? -14.103 -0.737 10.813 1.00 92.56 102 ASP A O 1
ATOM 829 N N . PHE A 1 103 ? -15.652 -1.842 9.621 1.00 92.81 103 PHE A N 1
ATOM 830 C CA . PHE A 1 103 ? -15.235 -1.374 8.294 1.00 92.81 103 PHE A CA 1
ATOM 831 C C . PHE A 1 103 ? -16.224 -0.368 7.685 1.00 92.81 103 PHE A C 1
ATOM 833 O O . PHE A 1 103 ? -16.137 -0.041 6.497 1.00 92.81 103 PHE A O 1
ATOM 840 N N . SER A 1 104 ? -17.153 0.164 8.485 1.00 91.94 104 SER A N 1
ATOM 841 C CA . SER A 1 104 ? -18.119 1.166 8.043 1.00 91.94 104 SER A CA 1
ATOM 842 C C . SER A 1 104 ? -17.425 2.377 7.403 1.00 91.94 104 SER A C 1
ATOM 844 O O . SER A 1 104 ? -16.447 2.931 7.922 1.00 91.94 104 SER A O 1
ATOM 846 N N . SER A 1 105 ? -17.912 2.764 6.220 1.00 91.38 105 SER A N 1
ATOM 847 C CA . SER A 1 105 ? -17.476 3.952 5.472 1.00 91.38 105 SER A CA 1
ATOM 848 C C . SER A 1 105 ? -15.961 4.064 5.210 1.00 91.38 105 SER A C 1
ATOM 850 O O . 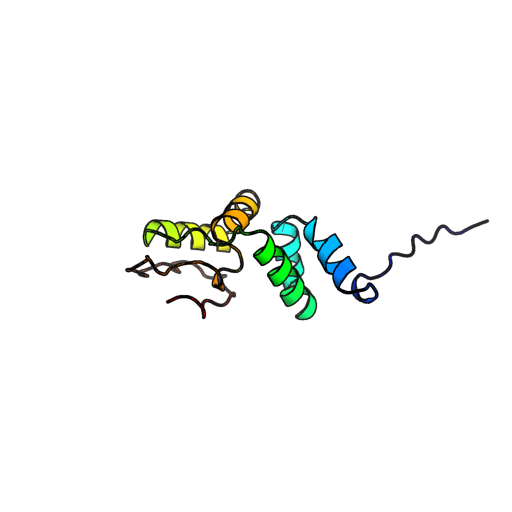SER A 1 105 ? -15.457 5.171 5.007 1.00 91.38 105 SER A O 1
ATOM 852 N N . VAL A 1 106 ? -15.205 2.956 5.202 1.00 91.31 106 VAL A N 1
ATOM 853 C CA . VAL A 1 106 ? -13.746 2.978 4.952 1.00 91.31 106 VAL A CA 1
ATOM 854 C C . VAL A 1 106 ? -13.418 3.527 3.558 1.00 91.31 106 VAL A C 1
ATOM 856 O O . VAL A 1 106 ? -12.480 4.309 3.414 1.00 91.31 106 VAL A O 1
ATOM 859 N N . PHE A 1 107 ? -14.238 3.191 2.560 1.00 89.56 107 PHE A N 1
ATOM 860 C CA . PHE A 1 107 ? -14.098 3.639 1.167 1.00 89.56 107 PHE A CA 1
ATOM 861 C C . PHE A 1 107 ? -15.080 4.750 0.779 1.00 89.56 107 PHE A C 1
ATOM 863 O O . PHE A 1 107 ? -15.237 5.055 -0.403 1.00 89.56 107 PHE A O 1
ATOM 870 N N . ASP A 1 108 ? -15.750 5.362 1.755 1.00 86.94 108 ASP A N 1
ATOM 871 C CA . ASP A 1 108 ? -16.696 6.436 1.473 1.00 86.94 108 ASP A CA 1
ATOM 872 C C . ASP A 1 108 ? -15.973 7.633 0.827 1.00 86.94 108 ASP A C 1
ATOM 874 O O . ASP A 1 108 ? -14.908 8.059 1.294 1.00 86.94 108 ASP A O 1
ATOM 878 N N . CYS A 1 109 ? -16.533 8.136 -0.275 1.00 78.38 109 CYS A N 1
ATOM 879 C CA . CYS A 1 109 ? -15.942 9.143 -1.170 1.00 78.38 109 CYS A CA 1
ATOM 880 C C . CYS A 1 109 ? -14.631 8.735 -1.882 1.00 78.38 109 CYS A C 1
ATOM 882 O O . CYS A 1 109 ? -13.891 9.605 -2.350 1.00 78.38 109 CYS A O 1
ATOM 884 N N . ASN A 1 110 ? -14.311 7.439 -1.983 1.00 79.75 110 ASN A N 1
ATOM 885 C CA . ASN A 1 110 ? -13.081 6.963 -2.619 1.00 79.75 110 ASN A CA 1
ATOM 886 C C . ASN A 1 110 ? -13.282 6.509 -4.078 1.00 79.75 110 ASN A C 1
ATOM 888 O O . ASN A 1 110 ? -13.205 5.326 -4.400 1.00 79.75 110 ASN A O 1
ATOM 892 N N . HIS A 1 111 ? -13.547 7.462 -4.972 1.00 79.19 111 HIS A N 1
ATOM 893 C CA . HIS A 1 111 ? -13.948 7.179 -6.360 1.00 79.19 111 HIS A CA 1
ATOM 894 C C . HIS A 1 111 ? -12.833 6.638 -7.270 1.00 79.19 111 HIS A C 1
ATOM 896 O O . HIS A 1 111 ? -13.131 6.073 -8.317 1.00 79.19 111 HIS A O 1
ATOM 902 N N . ASN A 1 112 ? -11.566 6.801 -6.877 1.00 76.88 112 ASN A N 1
ATOM 903 C CA . ASN A 1 112 ? -10.404 6.469 -7.710 1.00 76.88 112 ASN A CA 1
ATOM 904 C C . ASN A 1 112 ? -9.661 5.206 -7.240 1.00 76.88 112 ASN A C 1
ATOM 906 O O . ASN A 1 112 ? -8.559 4.927 -7.711 1.00 76.88 112 ASN A O 1
ATOM 910 N N . PHE A 1 113 ? -10.220 4.459 -6.285 1.00 79.50 113 PHE A N 1
ATOM 911 C CA . PHE A 1 113 ? -9.598 3.239 -5.779 1.00 79.50 113 PHE A CA 1
ATOM 912 C C . PHE A 1 113 ? -9.622 2.113 -6.829 1.00 79.50 113 PHE A C 1
ATOM 914 O O . PHE A 1 113 ? -10.676 1.812 -7.384 1.00 79.50 113 PHE A O 1
ATOM 921 N N . ASN A 1 114 ? -8.467 1.487 -7.090 1.00 75.12 114 ASN A N 1
ATOM 922 C CA . ASN A 1 114 ? -8.320 0.411 -8.083 1.00 75.12 114 ASN A CA 1
ATOM 923 C C . ASN A 1 114 ? -7.250 -0.637 -7.692 1.00 75.12 114 ASN A C 1
ATOM 925 O O . ASN A 1 114 ? -6.596 -1.223 -8.555 1.00 75.12 114 ASN A O 1
ATOM 929 N N . ASP A 1 115 ? -7.022 -0.845 -6.394 1.00 80.00 115 ASP A N 1
ATOM 930 C CA . ASP A 1 115 ? -6.146 -1.913 -5.890 1.00 80.00 115 ASP A CA 1
ATOM 931 C C . ASP A 1 115 ? -6.991 -3.042 -5.259 1.00 80.00 115 ASP A C 1
ATOM 933 O O . ASP A 1 115 ? -8.189 -2.892 -5.021 1.00 80.00 115 ASP A O 1
ATOM 937 N N . THR A 1 116 ? -6.389 -4.208 -5.023 1.00 84.50 116 THR A N 1
ATOM 938 C CA . THR A 1 116 ? -7.059 -5.347 -4.372 1.00 84.50 116 THR A CA 1
ATOM 939 C C . THR A 1 116 ? -7.080 -5.197 -2.846 1.00 84.50 116 THR A C 1
ATOM 941 O O . THR A 1 116 ? -6.262 -4.472 -2.280 1.00 84.50 116 THR A O 1
ATOM 944 N N . ILE A 1 117 ? -8.018 -5.887 -2.189 1.00 89.00 117 ILE A N 1
ATOM 945 C CA . ILE A 1 117 ? -8.148 -5.995 -0.718 1.00 89.00 117 ILE A CA 1
ATOM 946 C C . ILE A 1 117 ? -8.458 -7.442 -0.295 1.00 89.00 117 ILE A C 1
ATOM 948 O O . ILE A 1 117 ? -9.207 -7.695 0.641 1.00 89.00 117 ILE A O 1
ATOM 952 N N . ASN A 1 118 ? -7.927 -8.410 -1.036 1.00 89.31 118 ASN A N 1
ATOM 953 C CA . ASN A 1 118 ? -8.220 -9.829 -0.863 1.00 89.31 118 ASN A CA 1
ATOM 954 C C . ASN A 1 118 ? -7.614 -10.416 0.418 1.00 89.31 118 ASN A C 1
ATOM 956 O O . ASN A 1 118 ? -8.091 -11.452 0.872 1.00 89.31 118 ASN A O 1
ATOM 960 N N . SER A 1 119 ? -6.560 -9.807 0.971 1.00 87.12 119 SER A N 1
ATOM 961 C CA . SER A 1 119 ? -5.944 -10.294 2.214 1.00 87.12 119 SER A CA 1
ATOM 962 C C . SER A 1 119 ? -6.611 -9.758 3.488 1.00 87.12 119 SER A C 1
ATOM 964 O O . SER A 1 119 ? -6.300 -10.221 4.585 1.00 87.12 119 SER A O 1
ATOM 966 N N . TRP A 1 120 ? -7.521 -8.788 3.355 1.00 90.69 120 TRP A N 1
ATOM 967 C CA . TRP A 1 120 ? -8.202 -8.182 4.493 1.00 90.69 120 TRP A CA 1
ATOM 968 C C . TRP A 1 120 ? -9.171 -9.189 5.117 1.00 90.69 120 TRP A C 1
ATOM 970 O O . TRP A 1 120 ? -10.065 -9.692 4.435 1.00 90.69 120 TRP A O 1
ATOM 980 N N . ASN A 1 121 ? -8.985 -9.469 6.407 1.00 77.75 121 ASN A N 1
ATOM 981 C CA . ASN A 1 121 ? -9.783 -10.404 7.201 1.00 77.75 121 ASN A CA 1
ATOM 982 C C . ASN A 1 121 ? -10.072 -9.825 8.586 1.00 77.75 121 ASN A C 1
ATOM 984 O O . ASN A 1 121 ? -9.175 -9.123 9.112 1.00 77.75 121 ASN A O 1
#

Foldseek 3Di:
DDDPPPPPDDLVPDDPVVSLVVLLPDQLVVLVVQLPVDVVSVVSSLVSLQVLEDPPADEDQELVSLLVLLCCLQVPDSVCRRVCCHHQRDDPLRGHDVNYPDNPCSCPVRPRDDDDNVNHD

pLDDT: mean 83.79, std 11.48, range [35.78, 95.25]

InterPro domains:
  IPR005046 Protein of unknown function DUF285 [PF03382] (60-121)
  IPR036047 F-box-like domain superfamily [SSF81383] (7-45)